Protein AF-E8KIL4-F1 (afdb_monomer_lite)

Foldseek 3Di:
DFPWDWFAAPFWIWTWGQFQFIATLDIGGDDPDDDSVCSCVSDDDDDPPADPDDDDCGQQQFVLVVNPDDGLWAWAQVPHLGGFRWGWDDWDDDRQKIKTWTARVRSQKIKIKIWGQYRHVRDIDIAMDMDRRDPDDIGTPHRHGDDDDDPPQFKDWDWDADVVGGGDIDIDTDDPDDDDD

Structure (mmCIF, N/CA/C/O backbone):
data_AF-E8KIL4-F1
#
_entry.id   AF-E8KIL4-F1
#
loop_
_atom_site.group_PDB
_atom_site.id
_atom_site.type_symbol
_atom_site.label_atom_id
_atom_site.label_alt_id
_atom_site.label_comp_id
_atom_site.label_asym_id
_atom_site.label_entity_id
_atom_site.label_seq_id
_atom_site.pdbx_PDB_ins_code
_atom_site.Cartn_x
_atom_site.Cartn_y
_atom_site.Cartn_z
_atom_site.occupancy
_atom_site.B_iso_or_equiv
_atom_site.auth_seq_id
_atom_site.auth_comp_id
_atom_site.auth_asym_id
_atom_site.auth_atom_id
_atom_site.pdbx_PDB_model_num
ATOM 1 N N . MET A 1 1 ? 17.136 9.499 8.186 1.00 47.09 1 MET A N 1
ATOM 2 C CA . MET A 1 1 ? 16.203 10.307 9.003 1.00 47.09 1 MET A CA 1
ATOM 3 C C . MET A 1 1 ? 14.825 9.715 8.786 1.00 47.09 1 MET A C 1
ATOM 5 O O . MET A 1 1 ? 14.430 9.612 7.633 1.00 47.09 1 MET A O 1
ATOM 9 N N . ASN A 1 2 ? 14.149 9.231 9.830 1.00 67.00 2 ASN A N 1
ATOM 10 C CA . ASN A 1 2 ? 12.830 8.615 9.660 1.00 67.00 2 ASN A CA 1
ATOM 11 C C . ASN A 1 2 ? 11.783 9.719 9.505 1.00 67.00 2 ASN A C 1
ATOM 13 O O . ASN A 1 2 ? 11.547 10.477 10.445 1.00 67.00 2 ASN A O 1
ATOM 17 N N . ASN A 1 3 ? 11.157 9.806 8.334 1.00 91.38 3 ASN A N 1
ATOM 18 C CA . ASN A 1 3 ? 10.024 10.700 8.110 1.00 91.38 3 ASN A CA 1
ATOM 19 C C . ASN A 1 3 ? 8.763 10.031 8.663 1.00 91.38 3 ASN A C 1
ATOM 21 O O . ASN A 1 3 ? 7.967 9.465 7.915 1.00 91.38 3 ASN A O 1
ATOM 25 N N . ILE A 1 4 ? 8.607 10.041 9.985 1.00 95.88 4 ILE A N 1
ATOM 26 C CA . ILE A 1 4 ? 7.395 9.529 10.624 1.00 95.88 4 ILE A CA 1
ATOM 27 C C . ILE A 1 4 ? 6.316 10.606 10.547 1.00 95.88 4 ILE A C 1
ATOM 29 O O . ILE A 1 4 ? 6.467 11.692 11.105 1.00 95.88 4 ILE A O 1
ATOM 33 N N . ILE A 1 5 ? 5.224 10.295 9.857 1.00 96.19 5 ILE A N 1
ATOM 34 C CA . ILE A 1 5 ? 4.118 11.214 9.601 1.00 96.19 5 ILE A CA 1
ATOM 35 C C . ILE A 1 5 ? 2.874 10.701 10.310 1.00 96.19 5 ILE A C 1
ATOM 37 O O . ILE A 1 5 ? 2.533 9.526 10.195 1.00 96.19 5 ILE A O 1
ATOM 41 N N . ARG A 1 6 ? 2.175 11.600 11.007 1.00 96.12 6 ARG A N 1
ATOM 42 C CA . ARG A 1 6 ? 0.880 11.334 11.640 1.00 96.12 6 ARG A CA 1
ATOM 43 C C . ARG A 1 6 ? -0.216 12.145 10.952 1.00 96.12 6 ARG A C 1
ATOM 45 O O . ARG A 1 6 ? -0.121 13.370 10.882 1.00 96.12 6 ARG A O 1
ATOM 52 N N . LEU A 1 7 ? -1.275 11.469 10.513 1.00 97.56 7 LEU A N 1
ATOM 53 C CA . LEU A 1 7 ? -2.587 12.076 10.285 1.00 97.56 7 LEU A CA 1
ATOM 54 C C . LEU A 1 7 ? -3.478 11.744 11.483 1.00 97.56 7 LEU A C 1
ATOM 56 O O . LEU A 1 7 ? -3.467 10.612 11.960 1.00 97.56 7 LEU A O 1
ATOM 60 N N . SER A 1 8 ? -4.241 12.721 11.974 1.00 97.25 8 SER A N 1
ATOM 61 C CA . SER A 1 8 ? -5.082 12.553 13.165 1.00 97.25 8 SER A CA 1
ATOM 62 C C . SER A 1 8 ? -6.491 13.087 12.932 1.00 97.25 8 SER A C 1
ATOM 64 O O . SER A 1 8 ? -6.672 14.200 12.437 1.00 97.25 8 SER A O 1
ATOM 66 N N . SER A 1 9 ? -7.483 12.305 13.345 1.00 97.44 9 SER A N 1
ATOM 67 C CA . SER A 1 9 ? -8.901 12.678 13.393 1.00 97.44 9 SER A CA 1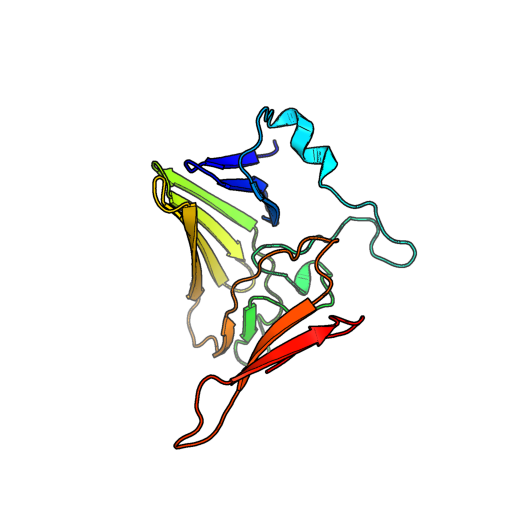
ATOM 68 C C . SER A 1 9 ? -9.382 12.786 14.840 1.00 97.44 9 SER A C 1
ATOM 70 O O . SER A 1 9 ? -8.579 12.757 15.776 1.00 97.44 9 SER A O 1
ATOM 72 N N . ASN A 1 10 ? -10.687 12.940 15.054 1.00 96.56 10 ASN A N 1
ATOM 73 C CA . ASN A 1 10 ? -11.266 12.939 16.393 1.00 96.56 10 ASN A CA 1
ATOM 74 C C . ASN A 1 10 ? -11.132 11.580 17.097 1.00 96.56 10 ASN A C 1
ATOM 76 O O . ASN A 1 10 ? -10.946 11.578 18.311 1.00 96.56 10 ASN A O 1
ATOM 80 N N . GLN A 1 11 ? -11.199 10.459 16.366 1.00 97.50 11 GLN A N 1
ATOM 81 C CA . GLN A 1 11 ? -11.200 9.114 16.965 1.00 97.50 11 GLN A CA 1
ATOM 82 C C . GLN A 1 11 ? -10.047 8.219 16.521 1.00 97.50 11 GLN A C 1
ATOM 84 O O . GLN A 1 11 ? -9.742 7.281 17.243 1.00 97.50 11 GLN A O 1
ATOM 89 N N . ASN A 1 12 ? -9.397 8.511 15.391 1.00 97.06 12 ASN A N 1
ATOM 90 C CA . ASN A 1 12 ? -8.357 7.657 14.819 1.00 97.06 12 ASN A CA 1
ATOM 91 C C . ASN A 1 12 ? -7.054 8.405 14.525 1.00 97.06 12 ASN A C 1
ATOM 93 O O . ASN A 1 12 ? -7.074 9.593 14.177 1.00 97.06 12 ASN A O 1
ATOM 97 N N . ASP A 1 13 ? -5.946 7.671 14.554 1.00 97.00 13 ASP A N 1
ATOM 98 C CA . ASP A 1 13 ? -4.655 8.076 14.009 1.00 97.00 13 ASP A CA 1
ATOM 99 C C . ASP A 1 13 ? -4.201 7.138 12.888 1.00 97.00 13 ASP A C 1
ATOM 101 O O . ASP A 1 13 ? -4.465 5.936 12.901 1.00 97.00 13 ASP A O 1
ATOM 105 N N . LEU A 1 14 ? -3.469 7.706 11.931 1.00 97.12 14 LEU A N 1
ATOM 106 C CA . LEU A 1 14 ? -2.694 6.983 10.930 1.00 97.12 14 LEU A CA 1
ATOM 107 C C . LEU A 1 14 ? -1.237 7.428 11.043 1.00 97.12 14 LEU A C 1
ATOM 109 O O . LEU A 1 14 ? -0.947 8.619 10.906 1.00 97.12 14 LEU A O 1
ATOM 113 N N . ILE A 1 15 ? -0.331 6.482 11.275 1.00 96.56 15 ILE A N 1
ATOM 114 C CA . ILE A 1 15 ? 1.109 6.725 11.378 1.00 96.56 15 ILE A CA 1
ATOM 115 C C . ILE A 1 15 ? 1.806 5.986 10.245 1.00 96.56 15 ILE A C 1
ATOM 117 O O . ILE A 1 15 ? 1.666 4.771 10.102 1.00 96.56 15 ILE A O 1
ATOM 121 N N . ILE A 1 16 ? 2.579 6.722 9.453 1.00 96.81 16 ILE A N 1
ATOM 122 C CA . ILE A 1 16 ? 3.314 6.202 8.301 1.00 96.81 16 ILE A CA 1
ATOM 123 C C . ILE A 1 16 ? 4.796 6.527 8.464 1.00 96.81 16 ILE A C 1
ATOM 125 O O . ILE A 1 16 ? 5.157 7.665 8.763 1.00 96.81 16 ILE A O 1
ATOM 129 N N . ASN A 1 17 ? 5.660 5.543 8.222 1.00 95.75 17 ASN A N 1
ATOM 130 C CA . ASN A 1 17 ? 7.073 5.795 7.964 1.00 95.75 17 ASN A CA 1
ATOM 131 C C . ASN A 1 17 ? 7.245 6.089 6.472 1.00 95.75 17 ASN A C 1
ATOM 133 O O . ASN A 1 17 ? 7.176 5.172 5.661 1.00 95.75 17 ASN A O 1
ATOM 137 N N . ALA A 1 18 ? 7.459 7.348 6.098 1.00 95.31 18 ALA A N 1
ATOM 138 C CA . ALA A 1 18 ? 7.660 7.775 4.715 1.00 95.31 18 ALA A CA 1
ATOM 139 C C . ALA A 1 18 ? 9.153 7.737 4.333 1.00 95.31 18 ALA A C 1
ATOM 141 O O . ALA A 1 18 ? 9.793 8.770 4.122 1.00 95.31 18 ALA A O 1
ATOM 142 N N . SER A 1 19 ? 9.719 6.531 4.305 1.00 92.75 19 SER A N 1
ATOM 143 C CA . SER A 1 19 ? 11.102 6.261 3.881 1.00 92.75 19 SER A CA 1
ATOM 144 C C . SER A 1 19 ? 11.169 5.844 2.402 1.00 92.75 19 SER A C 1
ATOM 146 O O . SER A 1 19 ? 10.193 6.007 1.677 1.00 92.75 19 SER A O 1
ATOM 148 N N . ASP A 1 20 ? 12.295 5.293 1.937 1.00 92.69 20 ASP A N 1
ATOM 149 C CA . ASP A 1 20 ? 12.386 4.714 0.585 1.00 92.69 20 ASP A CA 1
ATOM 150 C C . ASP A 1 20 ? 11.451 3.519 0.371 1.00 92.69 20 ASP A C 1
ATOM 152 O O . ASP A 1 20 ? 11.049 3.271 -0.762 1.00 92.69 20 ASP A O 1
ATOM 156 N N . ASN A 1 21 ? 11.084 2.815 1.446 1.00 93.81 21 ASN A N 1
ATOM 157 C CA . ASN A 1 21 ? 10.082 1.752 1.441 1.00 93.81 21 ASN A CA 1
ATOM 158 C C . ASN A 1 21 ? 8.954 2.127 2.424 1.00 93.81 21 ASN A C 1
ATOM 160 O O . ASN A 1 21 ? 8.976 1.687 3.576 1.00 93.81 21 ASN A O 1
ATOM 164 N N . PRO A 1 22 ? 8.024 3.028 2.047 1.00 95.62 22 PRO A N 1
ATOM 165 C CA . PRO A 1 22 ? 7.023 3.545 2.963 1.00 95.62 22 PRO A CA 1
ATOM 166 C C . PRO A 1 22 ? 6.095 2.459 3.492 1.00 95.62 22 PRO A C 1
ATOM 168 O O . PRO A 1 22 ? 5.622 1.628 2.723 1.00 95.62 22 PRO A O 1
ATOM 171 N N . GLN A 1 23 ? 5.755 2.513 4.777 1.00 95.19 23 GLN A N 1
ATOM 172 C CA . GLN A 1 23 ? 4.824 1.560 5.388 1.00 95.19 23 GLN A CA 1
ATOM 173 C C . GLN A 1 23 ? 3.911 2.245 6.404 1.00 95.19 23 GLN A C 1
ATOM 175 O O . GLN A 1 23 ? 4.302 3.216 7.062 1.00 95.19 23 GLN A O 1
ATOM 180 N N . ILE A 1 24 ? 2.706 1.706 6.564 1.00 96.12 24 ILE A N 1
ATOM 181 C CA . ILE A 1 24 ? 1.810 2.086 7.656 1.00 96.12 24 ILE A CA 1
ATOM 182 C C . ILE A 1 24 ? 2.291 1.361 8.914 1.00 96.12 24 ILE A C 1
ATOM 184 O O . ILE A 1 24 ? 2.340 0.137 8.943 1.00 96.12 24 ILE A O 1
ATOM 188 N N . LEU A 1 25 ? 2.653 2.123 9.944 1.00 94.75 25 LEU A N 1
ATOM 189 C CA . LEU A 1 25 ? 3.067 1.585 11.244 1.00 94.75 25 LEU A CA 1
ATOM 190 C C . LEU A 1 25 ? 1.880 1.351 12.172 1.00 94.75 25 LEU A C 1
ATOM 192 O O . LEU A 1 25 ? 1.911 0.464 13.017 1.00 94.75 25 LEU A O 1
ATOM 196 N N . TYR A 1 26 ? 0.855 2.190 12.039 1.00 94.19 26 TYR A N 1
ATOM 197 C CA . TYR A 1 26 ? -0.324 2.149 12.884 1.00 94.19 26 TYR A CA 1
ATOM 198 C C . TYR A 1 26 ? -1.510 2.781 12.168 1.00 94.19 26 TYR A C 1
ATOM 200 O O . TYR A 1 26 ? -1.387 3.863 11.589 1.00 94.19 26 TYR A O 1
ATOM 208 N N . TRP A 1 27 ? -2.663 2.132 12.261 1.00 94.75 27 TRP A N 1
ATOM 209 C CA . TRP A 1 27 ? -3.948 2.713 11.910 1.00 94.75 27 TRP A CA 1
ATOM 210 C C . TRP A 1 27 ? -5.004 2.187 12.875 1.00 94.75 27 TRP A C 1
ATOM 212 O O . TRP A 1 27 ? -5.222 0.981 12.966 1.00 94.75 27 TRP A O 1
ATOM 222 N N . GLY A 1 28 ? -5.636 3.087 13.618 1.00 94.62 28 GLY A N 1
ATOM 223 C CA . GLY A 1 28 ? -6.589 2.698 14.647 1.00 94.62 28 GLY A CA 1
ATOM 224 C C . GLY A 1 28 ? -6.968 3.864 15.539 1.00 94.62 28 GLY A C 1
ATOM 225 O O . GLY A 1 28 ? -6.868 5.016 15.119 1.00 94.62 28 GLY A O 1
ATOM 226 N N . GLU A 1 29 ? -7.396 3.538 16.756 1.00 95.62 29 GLU A N 1
ATOM 227 C CA . GLU A 1 29 ? -7.822 4.494 17.776 1.00 95.62 29 GLU A CA 1
ATOM 228 C C . GLU A 1 29 ? -6.790 5.609 18.011 1.00 95.62 29 GLU A C 1
ATOM 230 O O . GLU A 1 29 ? -5.577 5.443 17.892 1.00 95.62 29 GLU A O 1
ATOM 235 N N . LYS A 1 30 ? -7.278 6.800 18.345 1.00 96.62 30 LYS A N 1
ATOM 236 C CA . LYS A 1 30 ? -6.431 7.953 18.607 1.00 96.62 30 LYS A CA 1
ATOM 237 C C . LYS A 1 30 ? -5.510 7.674 19.793 1.00 96.62 30 LYS A C 1
ATOM 239 O O . LYS A 1 30 ? -5.957 7.476 20.920 1.00 96.62 30 LYS A O 1
ATOM 244 N N . LEU A 1 31 ? -4.208 7.758 19.552 1.00 95.06 31 LEU A N 1
ATOM 245 C CA . LEU A 1 31 ? -3.197 7.594 20.580 1.00 95.06 31 LEU A CA 1
ATOM 246 C C . LEU A 1 31 ? -3.228 8.791 21.531 1.00 95.06 31 LEU A C 1
ATOM 248 O O . LEU A 1 31 ? -3.073 9.946 21.110 1.00 95.06 31 LEU A O 1
ATOM 252 N N . ALA A 1 32 ? -3.367 8.501 22.826 1.00 95.00 32 ALA A N 1
ATOM 253 C CA . ALA A 1 32 ? -3.318 9.505 23.888 1.00 95.00 32 ALA A CA 1
ATOM 254 C C . ALA A 1 32 ? -1.972 10.249 23.913 1.00 95.00 32 ALA A C 1
ATOM 256 O O . ALA A 1 32 ? -1.922 11.449 24.178 1.00 95.00 32 ALA A O 1
ATOM 257 N N . GLN A 1 33 ? -0.885 9.537 23.610 1.00 92.44 33 GLN A N 1
ATOM 258 C CA . GLN A 1 33 ? 0.469 10.068 23.503 1.00 92.44 33 GLN A CA 1
ATOM 259 C C . GLN A 1 33 ? 1.145 9.463 22.275 1.00 92.44 33 GLN A C 1
ATOM 261 O O . GLN A 1 33 ? 1.024 8.268 22.017 1.00 92.44 33 GLN A O 1
ATOM 266 N N . PHE A 1 34 ? 1.852 10.290 21.512 1.00 92.69 34 PHE A N 1
ATOM 267 C CA . PHE A 1 34 ? 2.598 9.852 20.340 1.00 92.69 34 PHE A CA 1
ATOM 268 C C . PHE A 1 34 ? 3.855 10.695 20.202 1.00 92.69 34 PHE A C 1
ATOM 270 O O . PHE A 1 34 ? 3.767 11.916 20.093 1.00 92.69 34 PHE A O 1
ATOM 277 N N . GLU A 1 35 ? 4.991 10.013 20.133 1.00 92.81 35 GLU A N 1
ATOM 278 C CA . GLU A 1 35 ? 6.285 10.610 19.838 1.00 92.81 35 GLU A CA 1
ATOM 279 C C . GLU A 1 35 ? 6.882 9.904 18.615 1.00 92.81 35 GLU A C 1
ATOM 281 O O . GLU A 1 35 ? 7.017 8.675 18.636 1.00 92.81 35 GLU A O 1
ATOM 286 N N . PRO A 1 36 ? 7.271 10.634 17.552 1.00 91.75 36 PRO A N 1
ATOM 287 C CA . PRO A 1 36 ? 7.891 10.053 16.357 1.00 91.75 36 PRO A CA 1
ATOM 288 C C . PRO A 1 36 ? 9.113 9.173 16.650 1.00 91.75 36 PRO A C 1
ATOM 290 O O . PRO A 1 36 ? 9.393 8.222 15.923 1.00 91.75 36 PRO A O 1
ATOM 293 N N . THR A 1 37 ? 9.835 9.468 17.733 1.00 90.69 37 THR A N 1
ATOM 294 C CA . THR A 1 37 ? 11.004 8.707 18.188 1.00 90.69 37 THR A CA 1
ATOM 295 C C . THR A 1 37 ? 10.666 7.305 18.683 1.00 90.69 37 THR A C 1
ATOM 297 O O . THR A 1 37 ? 11.570 6.484 18.747 1.00 90.69 37 THR A O 1
ATOM 300 N N . ASN A 1 38 ? 9.399 7.000 18.979 1.00 89.38 38 ASN A N 1
ATOM 301 C CA . ASN A 1 38 ? 8.944 5.676 19.418 1.00 89.38 38 ASN A CA 1
ATOM 302 C C . ASN A 1 38 ? 8.467 4.785 18.261 1.00 89.38 38 ASN A C 1
ATOM 304 O O . ASN A 1 38 ? 8.096 3.637 18.486 1.00 89.38 38 ASN A O 1
ATOM 308 N N . ALA A 1 39 ? 8.500 5.277 17.018 1.00 87.31 39 ALA A N 1
ATOM 309 C CA . ALA A 1 39 ? 8.031 4.542 15.841 1.00 87.31 39 ALA A CA 1
ATOM 310 C C . ALA A 1 39 ? 8.751 3.201 15.601 1.00 87.31 39 ALA A C 1
ATOM 312 O O . ALA A 1 39 ? 8.203 2.319 14.947 1.00 87.31 39 ALA A O 1
ATOM 313 N N . TRP A 1 40 ? 9.962 3.031 16.140 1.00 83.38 40 TRP A N 1
ATOM 314 C CA . TRP A 1 40 ? 10.719 1.782 16.028 1.00 83.38 40 TRP A CA 1
ATOM 315 C C . TRP A 1 40 ? 10.061 0.595 16.737 1.00 83.38 40 TRP A C 1
ATOM 317 O O . TRP A 1 40 ? 10.356 -0.542 16.387 1.00 83.38 40 TRP A O 1
ATOM 327 N N . LEU A 1 41 ? 9.151 0.842 17.687 1.00 85.94 41 LEU A N 1
ATOM 328 C CA . LEU A 1 41 ? 8.382 -0.207 18.366 1.00 85.94 41 LEU A CA 1
ATOM 329 C C . LEU A 1 41 ? 7.470 -0.989 17.410 1.00 85.94 41 LEU A C 1
ATOM 331 O O . LEU A 1 41 ? 7.044 -2.089 17.744 1.00 85.94 41 LEU A O 1
ATOM 335 N N . SER A 1 42 ? 7.170 -0.427 16.237 1.00 84.56 42 SER A N 1
ATOM 336 C CA . SER A 1 42 ? 6.352 -1.059 15.199 1.00 84.56 42 SER A CA 1
ATOM 337 C C . SER A 1 42 ? 7.171 -1.849 14.171 1.00 84.56 42 SER A C 1
ATOM 339 O O . SER A 1 42 ? 6.588 -2.389 13.233 1.00 84.56 42 SER A O 1
ATOM 341 N N . TYR A 1 43 ? 8.504 -1.880 14.274 1.00 84.94 43 TYR A N 1
ATOM 342 C CA . TYR A 1 43 ? 9.345 -2.613 13.325 1.00 84.94 43 TYR A CA 1
ATOM 343 C C . TYR A 1 43 ? 9.478 -4.083 13.706 1.00 84.94 43 TYR A C 1
ATOM 345 O O . TYR A 1 43 ? 9.611 -4.429 14.881 1.00 84.94 43 TYR A O 1
ATOM 353 N N . SER A 1 44 ? 9.461 -4.940 12.687 1.00 81.62 44 SER A N 1
ATOM 354 C CA . SER A 1 44 ? 9.655 -6.375 12.859 1.00 81.62 44 SER A CA 1
ATOM 355 C C . SER A 1 44 ? 11.142 -6.712 12.946 1.00 81.62 44 SER A C 1
ATOM 357 O O . SER A 1 44 ? 12.007 -5.978 12.468 1.00 81.62 44 SER A O 1
ATOM 359 N N . GLY A 1 45 ? 11.447 -7.836 13.591 1.00 85.44 45 GLY A N 1
ATOM 360 C CA . GLY A 1 45 ? 12.782 -8.421 13.535 1.00 85.44 45 GLY A CA 1
ATOM 361 C C . GLY A 1 45 ? 13.025 -9.134 12.204 1.00 85.44 45 GLY A C 1
ATOM 362 O O . GLY A 1 45 ? 12.085 -9.538 11.523 1.00 85.44 45 GLY A O 1
ATOM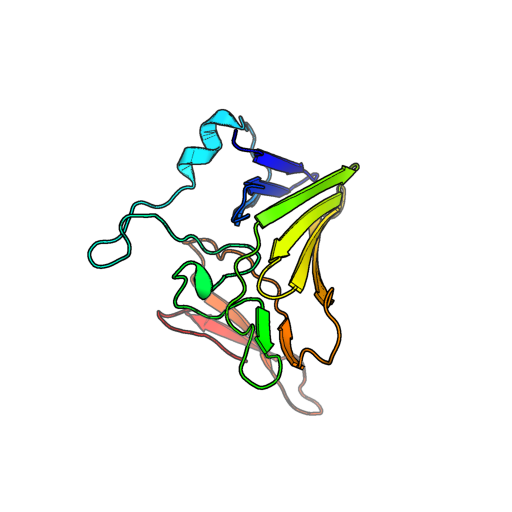 363 N N . VAL A 1 46 ? 14.298 -9.348 11.870 1.00 87.94 46 VAL A N 1
ATOM 364 C CA . VAL A 1 46 ? 14.682 -10.179 10.723 1.00 87.94 46 VAL A CA 1
ATOM 365 C C . VAL A 1 46 ? 14.327 -11.637 11.014 1.00 87.94 46 VAL A C 1
ATOM 367 O O . VAL A 1 46 ? 14.691 -12.183 12.059 1.00 87.94 46 VAL A O 1
ATOM 370 N N . THR A 1 47 ? 13.598 -12.269 10.098 1.00 81.94 47 THR A N 1
ATOM 371 C CA . THR A 1 47 ? 13.179 -13.665 10.230 1.00 81.94 47 THR A CA 1
ATOM 372 C C . THR A 1 47 ? 14.313 -14.621 9.857 1.00 81.94 47 THR A C 1
ATOM 374 O O . THR A 1 47 ? 15.099 -14.376 8.941 1.00 81.94 47 THR A O 1
ATOM 377 N N . ASN A 1 48 ? 14.407 -15.751 10.563 1.00 85.94 48 ASN A N 1
ATOM 378 C CA . ASN A 1 48 ? 15.380 -16.790 10.220 1.00 85.94 48 ASN A CA 1
ATOM 379 C C . ASN A 1 48 ? 15.062 -17.385 8.842 1.00 85.94 48 ASN A C 1
ATOM 381 O O . ASN A 1 48 ? 13.917 -17.741 8.572 1.00 85.94 48 ASN A O 1
ATOM 385 N N . GLY A 1 49 ? 16.085 -17.542 7.999 1.00 85.25 49 GLY A N 1
ATOM 386 C CA . GLY A 1 49 ? 15.920 -18.051 6.634 1.00 85.25 49 GLY A CA 1
ATOM 387 C C . GLY A 1 49 ? 15.372 -17.025 5.634 1.00 85.25 49 GLY A C 1
ATOM 388 O O . GLY A 1 49 ? 15.088 -17.403 4.499 1.00 85.25 49 GLY A O 1
ATOM 389 N N . GLY A 1 50 ? 15.225 -15.759 6.043 1.00 84.44 50 GLY A N 1
ATOM 390 C CA . GLY A 1 50 ? 14.915 -14.626 5.172 1.00 84.44 50 GLY A CA 1
ATOM 391 C C . GLY A 1 50 ? 16.165 -13.907 4.650 1.00 84.44 50 GLY A C 1
ATOM 392 O O . GLY A 1 50 ? 17.276 -14.436 4.690 1.00 84.44 50 GLY A O 1
ATOM 393 N N . LEU A 1 51 ? 15.971 -12.685 4.149 1.00 88.94 51 LEU A N 1
ATOM 394 C CA . LEU A 1 51 ? 17.070 -11.771 3.830 1.00 88.94 51 LEU A CA 1
ATOM 395 C C . LEU A 1 51 ? 17.713 -11.240 5.118 1.00 88.94 51 LEU A C 1
ATOM 397 O O . LEU A 1 51 ? 17.045 -11.139 6.140 1.00 88.94 51 LEU A O 1
ATOM 401 N N . ASP A 1 52 ? 18.969 -10.791 5.051 1.00 91.12 52 ASP A N 1
ATOM 402 C CA . ASP A 1 52 ? 19.679 -10.161 6.184 1.00 91.12 52 ASP A CA 1
ATOM 403 C C . ASP A 1 52 ? 19.138 -8.755 6.553 1.00 91.12 52 ASP A C 1
ATOM 405 O O . ASP A 1 52 ? 19.781 -7.987 7.272 1.00 91.12 52 ASP A O 1
ATOM 409 N N . ILE A 1 53 ? 17.961 -8.390 6.037 1.00 89.81 53 ILE A N 1
ATOM 410 C CA . ILE A 1 53 ? 17.253 -7.131 6.267 1.00 89.81 53 ILE A CA 1
ATOM 411 C C . ILE A 1 53 ? 15.760 -7.407 6.472 1.00 89.81 53 ILE A C 1
ATOM 413 O O . ILE A 1 53 ? 15.225 -8.380 5.942 1.00 89.81 53 ILE A O 1
ATOM 417 N N . ASP A 1 54 ? 15.079 -6.527 7.206 1.00 87.88 54 ASP A N 1
ATOM 418 C CA . ASP A 1 54 ? 13.616 -6.556 7.302 1.00 87.88 54 ASP A CA 1
ATOM 419 C C . ASP A 1 54 ? 12.988 -6.079 5.982 1.00 87.88 54 ASP A C 1
ATOM 421 O O . ASP A 1 54 ? 13.417 -5.073 5.403 1.00 87.88 54 ASP A O 1
ATOM 425 N N . VAL A 1 55 ? 11.965 -6.797 5.517 1.00 89.88 55 VAL A N 1
ATOM 426 C CA . VAL A 1 55 ? 11.176 -6.446 4.328 1.00 89.88 55 VAL A CA 1
ATOM 427 C C . VAL A 1 55 ? 9.706 -6.354 4.736 1.00 89.88 55 VAL A C 1
ATOM 429 O O . VAL A 1 55 ? 8.950 -7.316 4.585 1.00 89.88 55 VAL A O 1
ATOM 432 N N . PRO A 1 56 ? 9.291 -5.203 5.283 1.00 89.94 56 PRO A N 1
ATOM 433 C CA . PRO A 1 56 ? 7.938 -5.017 5.781 1.00 89.94 56 PRO A CA 1
ATOM 434 C C . PRO A 1 56 ? 6.932 -4.911 4.632 1.00 89.94 56 PRO A C 1
ATOM 436 O O . PRO A 1 56 ? 7.281 -4.570 3.497 1.00 89.94 56 PRO A O 1
ATOM 439 N N . VAL A 1 57 ? 5.655 -5.127 4.959 1.00 92.06 57 VAL A N 1
ATOM 440 C CA . VAL A 1 57 ? 4.524 -4.844 4.066 1.00 92.06 57 VAL A CA 1
ATOM 441 C C . VAL A 1 57 ? 4.466 -3.334 3.806 1.00 92.06 57 VAL A C 1
ATOM 443 O O . VAL A 1 57 ? 3.942 -2.558 4.609 1.00 92.06 57 VAL A O 1
ATOM 446 N N . SER A 1 58 ? 5.053 -2.904 2.692 1.00 95.19 58 SER A N 1
ATOM 447 C CA . SER A 1 58 ? 5.095 -1.500 2.288 1.00 95.19 58 SER A CA 1
ATOM 448 C C . SER A 1 58 ? 3.873 -1.099 1.464 1.00 95.19 58 SER A C 1
ATOM 450 O O . SER A 1 58 ? 3.072 -1.936 1.052 1.00 95.19 58 SER A O 1
ATOM 452 N N . LEU A 1 59 ? 3.725 0.198 1.182 1.00 96.81 59 LEU A N 1
ATOM 453 C CA . LEU A 1 59 ? 2.616 0.708 0.367 1.00 96.81 59 LEU A CA 1
ATOM 454 C C . LEU A 1 59 ? 2.606 0.109 -1.050 1.00 96.81 59 LEU A C 1
ATOM 456 O O . LEU A 1 59 ? 1.534 -0.117 -1.618 1.00 96.81 59 LEU A O 1
ATOM 460 N N . ALA A 1 60 ? 3.789 -0.169 -1.603 1.00 96.50 60 ALA A N 1
ATOM 461 C CA . ALA A 1 60 ? 3.964 -0.776 -2.920 1.00 96.50 60 ALA A CA 1
ATOM 462 C C . ALA A 1 60 ? 4.165 -2.306 -2.874 1.00 96.50 60 ALA A C 1
ATOM 464 O O . ALA A 1 60 ? 4.012 -2.950 -3.911 1.00 96.50 60 ALA A O 1
ATOM 465 N N . ALA A 1 61 ? 4.461 -2.888 -1.701 1.00 95.94 61 ALA A N 1
ATOM 466 C CA . ALA A 1 61 ? 4.653 -4.330 -1.507 1.00 95.94 61 ALA A CA 1
ATOM 467 C C . ALA A 1 61 ? 5.572 -4.939 -2.590 1.00 95.94 61 ALA A C 1
ATOM 469 O O . ALA A 1 61 ? 5.186 -5.790 -3.389 1.00 95.94 61 ALA A O 1
ATOM 470 N N . GLU A 1 62 ? 6.784 -4.398 -2.696 1.00 95.75 62 GLU A N 1
ATOM 471 C CA . GLU A 1 62 ? 7.643 -4.556 -3.872 1.00 95.75 62 GLU A CA 1
ATOM 472 C C . GLU A 1 62 ? 8.359 -5.910 -3.889 1.00 95.75 62 GLU A C 1
ATOM 474 O O . GLU A 1 62 ? 9.261 -6.155 -3.081 1.00 95.75 62 GLU A O 1
ATOM 479 N N . ASN A 1 63 ? 8.051 -6.768 -4.869 1.00 94.94 63 ASN A N 1
ATOM 480 C CA . ASN A 1 63 ? 8.766 -8.042 -5.008 1.00 94.94 63 ASN A CA 1
ATOM 481 C C . ASN A 1 63 ? 10.268 -7.840 -5.276 1.00 94.94 63 ASN A C 1
ATOM 483 O O . ASN A 1 63 ? 11.088 -8.621 -4.798 1.00 94.94 63 ASN A O 1
ATOM 487 N N . GLY A 1 64 ? 10.651 -6.750 -5.955 1.00 95.00 64 GLY A N 1
ATOM 488 C CA . GLY A 1 64 ? 12.055 -6.397 -6.204 1.00 95.00 64 GLY A CA 1
ATOM 489 C C . GLY A 1 64 ? 12.874 -6.107 -4.936 1.00 95.00 64 GLY A C 1
ATOM 490 O O . GLY A 1 64 ? 14.102 -6.153 -4.979 1.00 95.00 64 GLY A O 1
ATOM 491 N N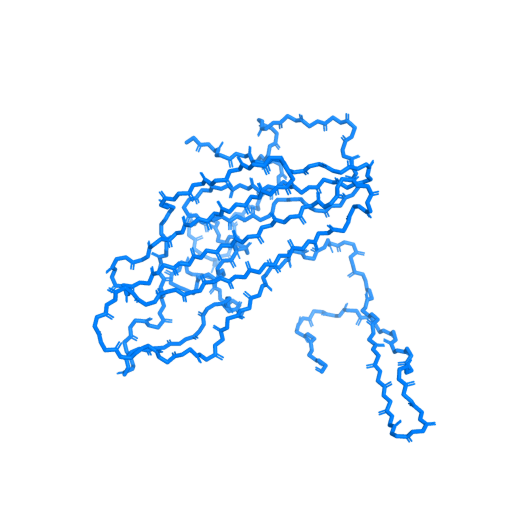 . ARG A 1 65 ? 12.216 -5.857 -3.792 1.00 94.31 65 ARG A N 1
ATOM 492 C CA . ARG A 1 65 ? 12.857 -5.725 -2.470 1.00 94.31 65 ARG A CA 1
ATOM 493 C C . ARG A 1 65 ? 12.903 -7.034 -1.676 1.00 94.31 65 ARG A C 1
ATOM 495 O O . ARG A 1 65 ? 13.377 -7.028 -0.546 1.00 94.31 65 ARG A O 1
ATOM 502 N N . GLY A 1 66 ? 12.421 -8.139 -2.246 1.00 93.38 66 GLY A N 1
ATOM 503 C CA . GLY A 1 66 ? 12.320 -9.429 -1.564 1.00 93.38 66 GLY A CA 1
ATOM 504 C C . GLY A 1 66 ? 11.030 -9.618 -0.768 1.00 93.38 66 GLY A C 1
ATOM 505 O O . GLY A 1 66 ? 10.977 -10.494 0.090 1.00 93.38 66 GLY A O 1
ATOM 506 N N . TYR A 1 67 ? 9.991 -8.816 -1.020 1.00 93.12 67 TYR A N 1
ATOM 507 C CA . TYR A 1 67 ? 8.664 -9.090 -0.475 1.00 93.12 67 TYR A CA 1
ATOM 508 C C . TYR A 1 67 ? 8.032 -10.230 -1.281 1.00 93.12 67 TYR A C 1
ATOM 510 O O . TYR A 1 67 ? 7.875 -10.107 -2.493 1.00 93.12 67 TYR A O 1
ATOM 518 N N . PHE A 1 68 ? 7.708 -11.354 -0.643 1.00 89.56 68 PHE A N 1
ATOM 519 C CA . PHE A 1 68 ? 7.304 -12.582 -1.349 1.00 89.56 68 PHE A CA 1
ATOM 520 C C . PHE A 1 68 ? 5.790 -12.807 -1.430 1.00 89.56 68 PHE A C 1
ATOM 522 O O . PHE A 1 68 ? 5.354 -13.802 -2.007 1.00 89.56 68 PHE A O 1
ATOM 529 N N . GLU A 1 69 ? 4.986 -11.912 -0.856 1.00 90.12 69 GLU A N 1
ATOM 530 C CA . GLU A 1 69 ? 3.527 -11.997 -0.941 1.00 90.12 69 GLU A CA 1
ATOM 531 C C . GLU A 1 69 ? 2.991 -11.184 -2.138 1.00 90.12 69 GLU A C 1
ATOM 533 O O . GLU A 1 69 ? 3.729 -10.832 -3.062 1.00 90.12 69 GLU A O 1
ATOM 538 N N . LEU A 1 70 ? 1.682 -10.909 -2.149 1.00 90.94 70 LEU A N 1
ATOM 539 C CA . LEU A 1 70 ? 1.009 -10.204 -3.242 1.00 90.94 70 LEU A CA 1
ATOM 540 C C . LEU A 1 70 ? 1.483 -8.752 -3.343 1.00 90.94 70 LEU A C 1
ATOM 542 O O . LEU A 1 70 ? 1.340 -7.983 -2.391 1.00 90.94 70 LEU A O 1
ATOM 546 N N . SER A 1 71 ? 1.981 -8.360 -4.516 1.00 94.44 71 SER A N 1
ATOM 547 C CA . SER A 1 71 ? 2.457 -6.995 -4.725 1.00 94.44 71 SER A CA 1
ATOM 548 C C . SER A 1 71 ? 1.305 -6.002 -4.872 1.00 94.44 71 SER A C 1
ATOM 550 O O . SER A 1 71 ? 0.196 -6.355 -5.282 1.00 94.44 71 SER A O 1
ATOM 552 N N . SER A 1 72 ? 1.541 -4.726 -4.561 1.00 95.44 72 SER A N 1
ATOM 553 C CA . SER A 1 72 ? 0.575 -3.670 -4.874 1.00 95.44 72 SER A CA 1
ATOM 554 C C . SER A 1 72 ? 0.599 -3.319 -6.361 1.00 95.44 72 SER A C 1
ATOM 556 O O . SER A 1 72 ? -0.405 -2.823 -6.871 1.00 95.44 72 SER A O 1
ATOM 558 N N . VAL A 1 73 ? 1.725 -3.543 -7.046 1.00 96.88 73 VAL A N 1
ATOM 559 C CA . VAL A 1 73 ? 1.928 -3.199 -8.457 1.00 96.88 73 VAL A CA 1
ATOM 560 C C . VAL A 1 73 ? 2.431 -4.429 -9.200 1.00 96.88 73 VAL A C 1
ATOM 562 O O . VAL A 1 73 ? 3.558 -4.861 -8.991 1.00 96.88 73 VAL A O 1
ATOM 565 N N . GLU A 1 74 ? 1.608 -4.956 -10.101 1.00 97.06 74 GLU A N 1
ATOM 566 C CA . GLU A 1 74 ? 1.995 -6.037 -11.012 1.00 97.06 74 GLU A CA 1
ATOM 567 C C . GLU A 1 74 ? 1.769 -5.562 -12.443 1.00 97.06 74 GLU A C 1
ATOM 569 O O . GLU A 1 74 ? 0.778 -4.888 -12.754 1.00 97.06 74 GLU A O 1
ATOM 574 N N . GLY A 1 75 ? 2.710 -5.878 -13.318 1.00 97.00 75 GLY A N 1
ATOM 575 C CA . GLY A 1 75 ? 2.684 -5.428 -14.694 1.00 97.00 75 GLY A CA 1
ATOM 576 C C . GLY A 1 75 ? 4.021 -5.627 -15.377 1.00 97.00 75 GLY A C 1
ATOM 577 O O . GLY A 1 75 ? 4.965 -6.164 -14.800 1.00 97.00 75 GLY A O 1
ATOM 578 N N . HIS A 1 76 ? 4.104 -5.206 -16.634 1.00 97.50 76 HIS A N 1
ATOM 579 C CA . HIS A 1 76 ? 5.328 -5.341 -17.408 1.00 97.50 76 HIS A CA 1
ATOM 580 C C . HIS A 1 76 ? 5.348 -4.457 -18.657 1.00 97.50 76 HIS A C 1
ATOM 582 O O . HIS A 1 76 ? 4.323 -4.058 -19.2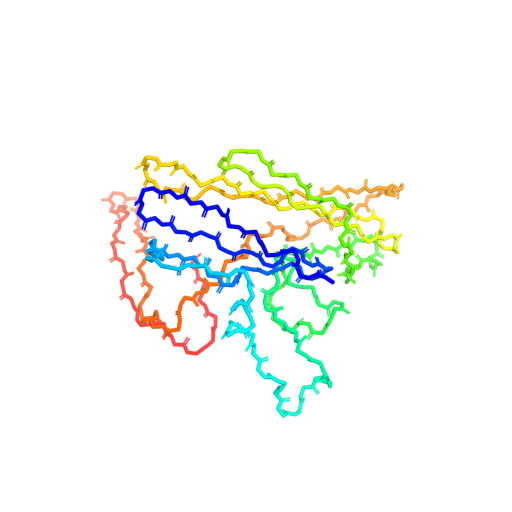19 1.00 97.50 76 HIS A O 1
ATOM 588 N N . ARG A 1 77 ? 6.550 -4.275 -19.198 1.00 96.44 77 ARG A N 1
ATOM 589 C CA . ARG A 1 77 ? 6.808 -3.740 -20.534 1.00 96.44 77 ARG A CA 1
ATOM 590 C C . ARG A 1 77 ? 7.379 -4.841 -21.412 1.00 96.44 77 ARG A C 1
ATOM 592 O O . ARG A 1 77 ? 8.581 -5.069 -21.430 1.00 96.44 77 ARG A O 1
ATOM 599 N N . ASN A 1 78 ? 6.504 -5.562 -22.115 1.00 94.69 78 ASN A N 1
ATOM 600 C CA . ASN A 1 78 ? 6.892 -6.710 -22.951 1.00 94.69 78 ASN A CA 1
ATOM 601 C C . ASN A 1 78 ? 7.802 -7.729 -22.220 1.00 94.69 78 ASN A C 1
ATOM 603 O O . ASN A 1 78 ? 8.827 -8.136 -22.758 1.00 94.69 78 ASN A O 1
ATOM 607 N N . GLY A 1 79 ? 7.460 -8.104 -20.981 1.00 95.12 79 GLY A N 1
ATOM 608 C CA . GLY A 1 79 ? 8.259 -9.010 -20.145 1.00 95.12 79 GLY A CA 1
ATOM 609 C C . GLY A 1 79 ? 9.412 -8.361 -19.365 1.00 95.12 79 GLY A C 1
ATOM 610 O O . GLY A 1 79 ? 10.086 -9.061 -18.618 1.00 95.12 79 GLY A O 1
ATOM 611 N N . LEU A 1 80 ? 9.642 -7.052 -19.509 1.00 95.56 80 LEU A N 1
ATOM 612 C CA . LEU A 1 80 ? 10.617 -6.274 -18.730 1.00 95.56 80 LEU A CA 1
ATOM 613 C C . LEU A 1 80 ? 9.918 -5.408 -17.668 1.00 95.56 80 LEU A C 1
ATOM 615 O O . LEU A 1 80 ? 8.692 -5.287 -17.674 1.00 95.56 80 LEU A O 1
ATOM 619 N N . ASP A 1 81 ? 10.698 -4.768 -16.791 1.00 96.12 81 ASP A N 1
ATOM 620 C CA . ASP A 1 81 ? 10.225 -3.784 -15.800 1.00 96.12 81 ASP A CA 1
ATOM 621 C C . ASP A 1 81 ? 9.144 -4.322 -14.826 1.00 96.12 81 ASP A C 1
ATOM 623 O O . ASP A 1 81 ? 8.309 -3.564 -14.330 1.00 96.12 81 ASP A O 1
ATOM 627 N N . SER A 1 82 ? 9.121 -5.636 -14.568 1.00 94.94 82 SER A N 1
ATOM 628 C CA . SER A 1 82 ? 8.044 -6.306 -13.814 1.00 94.94 82 SER A CA 1
ATOM 629 C C . SER A 1 82 ? 8.209 -6.312 -12.295 1.00 94.94 82 SER A C 1
ATOM 631 O O . SER A 1 82 ? 7.280 -6.663 -11.577 1.00 94.94 82 SER A O 1
ATOM 633 N N . MET A 1 83 ? 9.382 -5.926 -11.794 1.00 96.19 83 MET A N 1
ATOM 634 C CA . MET A 1 83 ? 9.699 -5.905 -10.364 1.00 96.19 83 MET A CA 1
ATOM 635 C C . MET A 1 83 ? 10.274 -4.539 -9.983 1.00 96.19 83 MET A C 1
ATOM 637 O O . MET A 1 83 ? 11.475 -4.441 -9.718 1.00 96.19 83 MET A O 1
ATOM 641 N N . PRO A 1 84 ? 9.460 -3.469 -10.025 1.00 96.94 84 PRO A N 1
ATOM 642 C CA . PRO A 1 84 ? 9.958 -2.139 -9.732 1.00 96.94 84 PRO A CA 1
ATOM 643 C C . PRO A 1 84 ? 10.453 -2.025 -8.283 1.00 96.94 84 PRO A C 1
ATOM 645 O O . PRO A 1 84 ? 9.910 -2.654 -7.372 1.00 96.94 84 PRO A O 1
ATOM 648 N N . VAL A 1 85 ? 11.490 -1.209 -8.095 1.00 97.44 85 VAL A N 1
ATOM 649 C CA . VAL A 1 85 ? 12.040 -0.799 -6.799 1.00 97.44 85 VAL A CA 1
ATOM 650 C C . VAL A 1 85 ? 12.041 0.727 -6.733 1.00 97.44 85 VAL A C 1
ATOM 652 O O . VAL A 1 85 ? 12.981 1.410 -7.146 1.00 97.44 85 VAL A O 1
ATOM 655 N N . PHE A 1 86 ? 10.955 1.271 -6.210 1.00 97.75 86 PHE A N 1
ATOM 656 C CA . PHE A 1 86 ? 10.704 2.685 -6.053 1.00 97.75 86 PHE A CA 1
ATOM 657 C C . PHE A 1 86 ? 11.515 3.278 -4.895 1.00 97.75 86 PHE A C 1
ATOM 659 O O . PHE A 1 86 ? 11.608 2.715 -3.803 1.00 97.75 86 PHE A O 1
ATOM 666 N N . LYS A 1 87 ? 12.072 4.468 -5.11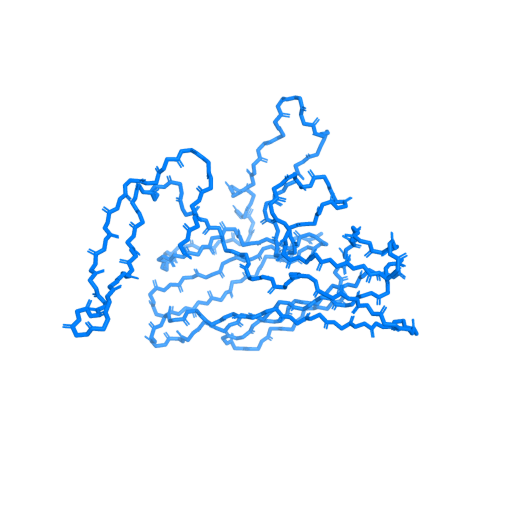1 1.00 97.62 87 LYS A N 1
ATOM 667 C CA . LYS A 1 87 ? 12.742 5.287 -4.091 1.00 97.62 87 LYS A CA 1
ATOM 668 C C . LYS A 1 87 ? 11.931 6.532 -3.797 1.00 97.62 87 LYS A C 1
ATOM 670 O O . LYS A 1 87 ? 11.270 7.052 -4.695 1.00 97.62 87 LYS A O 1
ATOM 675 N N . LEU A 1 88 ? 11.985 7.025 -2.563 1.00 97.75 88 LEU A N 1
ATOM 676 C CA . LEU A 1 88 ? 11.218 8.200 -2.165 1.00 97.75 88 LEU A CA 1
ATOM 677 C C . LEU A 1 88 ? 11.625 9.413 -3.009 1.00 97.75 88 LEU A C 1
ATOM 679 O O . LEU A 1 88 ? 12.793 9.790 -3.042 1.00 97.75 88 LEU A O 1
ATOM 683 N N . SER A 1 89 ? 10.652 10.050 -3.659 1.00 97.75 89 SER A N 1
ATOM 684 C CA . SER A 1 89 ? 10.884 11.250 -4.468 1.00 97.75 89 SER A CA 1
ATOM 685 C C . SER A 1 89 ? 10.281 12.499 -3.834 1.00 97.75 89 SER A C 1
ATOM 687 O O . SER A 1 89 ? 10.899 13.564 -3.853 1.00 97.75 89 SER A O 1
ATOM 689 N N . LYS A 1 90 ? 9.077 12.396 -3.256 1.00 97.62 90 LYS A N 1
ATOM 690 C CA . LYS A 1 90 ? 8.379 13.552 -2.683 1.00 97.62 90 LYS A CA 1
ATOM 691 C C . LYS A 1 90 ? 7.388 13.151 -1.599 1.00 97.62 90 LYS A C 1
ATOM 693 O O . LYS A 1 90 ? 6.656 12.177 -1.743 1.00 97.62 90 LYS A O 1
ATOM 698 N N . ILE A 1 91 ? 7.296 13.980 -0.565 1.00 98.06 91 ILE A N 1
ATOM 699 C CA . ILE A 1 91 ? 6.245 13.924 0.452 1.00 98.06 91 ILE A CA 1
ATOM 700 C C . ILE A 1 91 ? 5.494 15.253 0.414 1.00 98.06 91 ILE A C 1
ATOM 702 O O . ILE A 1 91 ? 6.107 16.316 0.488 1.00 98.06 91 ILE A O 1
ATOM 706 N N . GLU A 1 92 ? 4.170 15.199 0.303 1.00 97.62 92 GLU A N 1
ATOM 707 C CA . GLU A 1 92 ? 3.299 16.369 0.404 1.00 97.62 92 GLU A CA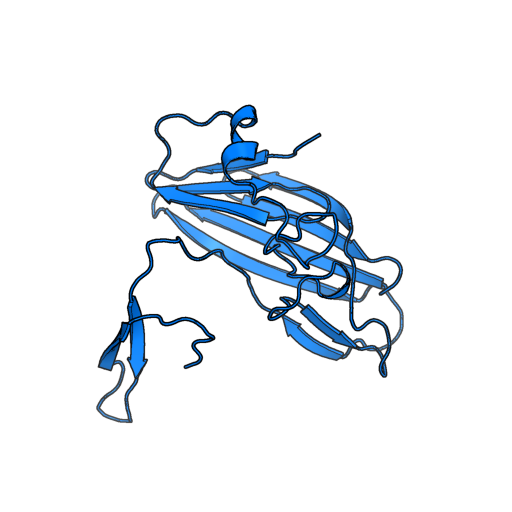 1
ATOM 708 C C . GLU A 1 92 ? 2.237 16.125 1.467 1.00 97.62 92 GLU A C 1
ATOM 710 O O . GLU A 1 92 ? 1.333 15.315 1.274 1.00 97.62 92 GLU A O 1
ATOM 715 N N . GLN A 1 93 ? 2.335 16.844 2.582 1.00 95.94 93 GLN A N 1
ATOM 716 C CA . GLN A 1 93 ? 1.337 16.817 3.644 1.00 95.94 93 GLN A CA 1
ATOM 717 C C . GLN A 1 93 ? 0.631 18.171 3.720 1.00 95.94 93 GLN A C 1
ATOM 719 O O . GLN A 1 93 ? 1.280 19.210 3.825 1.00 95.94 93 GLN A O 1
ATOM 724 N N . GLN A 1 94 ? -0.699 18.158 3.665 1.00 94.06 94 GLN A N 1
ATOM 725 C CA . GLN A 1 94 ? -1.541 19.345 3.805 1.00 94.06 94 GLN A CA 1
ATOM 726 C C . GLN A 1 94 ? -2.774 18.986 4.631 1.00 94.06 94 GLN A C 1
ATOM 728 O O . GLN A 1 94 ? -3.611 18.211 4.180 1.00 94.06 94 GLN A O 1
ATOM 733 N N . ASN A 1 95 ? -2.906 19.574 5.822 1.00 92.62 95 ASN A N 1
ATOM 734 C CA . ASN A 1 95 ? -4.019 19.322 6.742 1.00 92.62 95 ASN A CA 1
ATOM 735 C C . ASN A 1 95 ? -4.208 17.821 7.045 1.00 92.62 95 ASN A C 1
ATOM 737 O O . ASN A 1 95 ? -3.359 17.193 7.673 1.00 92.62 95 ASN A O 1
ATOM 741 N N . ASP A 1 96 ? -5.331 17.264 6.603 1.00 94.88 96 ASP A N 1
ATOM 742 C CA . ASP A 1 96 ? -5.775 15.883 6.748 1.00 94.88 96 ASP A CA 1
ATOM 743 C C . ASP A 1 96 ? -5.321 14.971 5.600 1.00 94.88 96 ASP A C 1
ATOM 745 O O . ASP A 1 96 ? -5.682 13.794 5.574 1.00 94.88 96 ASP A O 1
ATOM 749 N N . ARG A 1 97 ? -4.536 15.498 4.653 1.00 98.00 97 ARG A N 1
ATOM 750 C CA . ARG A 1 97 ? -4.086 14.808 3.444 1.00 98.00 97 ARG A CA 1
ATOM 751 C C . ARG A 1 97 ? -2.577 14.595 3.432 1.00 98.00 97 ARG A C 1
ATOM 753 O O . ARG A 1 97 ? -1.803 15.500 3.740 1.00 98.00 97 ARG A O 1
ATOM 760 N N . LEU A 1 98 ? -2.169 13.413 2.984 1.00 98.50 98 LEU A N 1
ATOM 761 C CA . LEU A 1 98 ? -0.786 13.025 2.737 1.00 98.50 98 LEU A CA 1
ATOM 762 C C . LEU A 1 98 ? -0.668 12.381 1.354 1.00 98.50 98 LEU A C 1
ATOM 764 O O . LEU A 1 98 ? -1.459 11.508 1.007 1.00 98.50 98 LEU A O 1
ATOM 768 N N . ILE A 1 99 ? 0.336 12.786 0.582 1.00 98.44 99 ILE A N 1
ATOM 769 C CA . ILE A 1 99 ? 0.739 12.135 -0.664 1.00 98.44 99 ILE A CA 1
ATOM 770 C C . ILE A 1 99 ? 2.215 11.776 -0.555 1.00 98.44 99 ILE A C 1
ATOM 772 O O . ILE A 1 99 ? 3.054 12.648 -0.321 1.00 98.44 99 ILE A O 1
ATOM 776 N N . ILE A 1 100 ? 2.529 10.503 -0.760 1.00 98.50 100 ILE A N 1
ATOM 777 C CA . ILE A 1 100 ? 3.898 9.997 -0.846 1.00 98.50 100 ILE A CA 1
ATOM 778 C C . ILE A 1 100 ? 4.125 9.571 -2.288 1.00 98.50 100 ILE A C 1
ATOM 780 O O . ILE A 1 100 ? 3.334 8.799 -2.823 1.00 98.50 100 ILE A O 1
ATOM 784 N N . ARG A 1 101 ? 5.179 10.090 -2.916 1.00 98.62 101 ARG A N 1
ATOM 785 C CA . ARG A 1 101 ? 5.600 9.707 -4.264 1.00 98.62 101 ARG A CA 1
ATOM 786 C C . ARG A 1 101 ? 6.939 9.021 -4.215 1.00 98.62 101 ARG A C 1
ATOM 788 O O . ARG A 1 101 ? 7.840 9.447 -3.487 1.00 98.62 101 ARG A O 1
ATOM 795 N N . GLN A 1 102 ? 7.053 7.990 -5.028 1.00 98.44 102 GLN A N 1
ATOM 796 C CA . GLN A 1 102 ? 8.264 7.227 -5.201 1.00 98.44 102 GLN A CA 1
ATOM 797 C C . GLN A 1 102 ? 8.490 6.965 -6.692 1.00 98.44 102 GLN A C 1
ATOM 799 O O . GLN A 1 102 ? 7.537 6.874 -7.466 1.00 98.44 102 GLN A O 1
ATOM 804 N N . ILE A 1 103 ? 9.750 6.869 -7.102 1.00 98.62 103 ILE A N 1
ATOM 805 C CA . ILE A 1 103 ? 10.145 6.672 -8.499 1.00 98.62 103 ILE A CA 1
ATOM 806 C C . ILE A 1 103 ? 11.102 5.490 -8.585 1.00 98.62 103 ILE A C 1
ATOM 808 O O . ILE A 1 103 ? 12.052 5.398 -7.810 1.00 98.62 103 ILE A O 1
ATOM 812 N N . ASP A 1 104 ? 10.864 4.615 -9.554 1.00 98.38 104 ASP A N 1
ATOM 813 C CA . ASP A 1 104 ? 11.858 3.677 -10.054 1.00 98.38 104 ASP A CA 1
ATOM 814 C C . ASP A 1 104 ? 12.351 4.184 -11.415 1.00 98.38 104 ASP A C 1
ATOM 816 O O . ASP A 1 104 ? 11.620 4.182 -12.407 1.00 98.38 104 ASP A O 1
ATOM 820 N N . GLU A 1 105 ? 13.603 4.631 -11.471 1.00 98.06 105 GLU A N 1
ATOM 821 C CA . GLU A 1 105 ? 14.230 5.121 -12.703 1.00 98.06 105 GLU A CA 1
ATOM 822 C C . GLU A 1 105 ? 14.551 3.987 -13.699 1.00 98.06 105 GLU A C 1
ATOM 824 O O . GLU A 1 105 ? 14.538 4.189 -14.922 1.00 98.06 105 GLU A O 1
ATOM 829 N N . VAL A 1 106 ? 14.805 2.773 -13.195 1.00 96.81 106 VAL A N 1
ATOM 830 C CA . VAL A 1 106 ? 15.110 1.582 -13.998 1.00 96.81 106 VAL A CA 1
ATOM 831 C C . VAL A 1 106 ? 13.848 1.085 -14.688 1.00 96.81 106 VAL A C 1
ATOM 833 O O . VAL A 1 106 ? 13.863 0.949 -15.908 1.00 96.81 106 VAL A O 1
ATOM 836 N N . ALA A 1 107 ? 12.736 0.928 -13.972 1.00 97.12 107 ALA A N 1
ATOM 837 C CA . ALA A 1 107 ? 11.445 0.607 -14.590 1.00 97.12 107 ALA A CA 1
ATOM 838 C C . ALA A 1 107 ? 10.824 1.817 -15.321 1.00 97.12 107 ALA A C 1
ATOM 840 O O . ALA A 1 107 ? 10.031 1.673 -16.255 1.00 97.12 107 ALA A O 1
ATOM 841 N N . GLY A 1 108 ? 11.210 3.038 -14.933 1.00 98.00 108 GLY A N 1
ATOM 842 C CA . GLY A 1 108 ? 10.626 4.274 -15.446 1.00 98.00 108 GLY A CA 1
ATOM 843 C C . GLY A 1 108 ? 9.186 4.473 -14.995 1.00 98.00 108 GLY A C 1
ATOM 844 O O . GLY A 1 108 ? 8.336 4.828 -15.812 1.00 98.00 108 GLY A O 1
ATOM 845 N N . LEU A 1 109 ? 8.913 4.210 -13.720 1.00 98.56 109 LEU A N 1
ATOM 846 C CA . LEU A 1 109 ? 7.582 4.281 -13.127 1.00 98.56 109 LEU A CA 1
ATOM 847 C C . LEU A 1 109 ? 7.588 5.236 -11.933 1.00 98.56 109 LEU A C 1
ATOM 849 O O . LEU A 1 109 ? 8.522 5.237 -11.134 1.00 98.56 109 LEU A O 1
ATOM 853 N N . GLU A 1 110 ? 6.522 6.015 -11.787 1.00 98.69 110 GLU A N 1
ATOM 854 C CA . GLU A 1 110 ? 6.219 6.756 -10.561 1.00 98.69 110 GLU A CA 1
ATOM 855 C C . GLU A 1 110 ? 5.004 6.123 -9.888 1.00 98.69 110 GLU A C 1
ATOM 857 O O . GLU A 1 110 ? 3.956 5.957 -10.512 1.00 98.69 110 GLU A O 1
ATOM 862 N N . PHE A 1 111 ? 5.139 5.805 -8.607 1.00 98.56 111 PHE A N 1
ATOM 863 C CA . PHE A 1 111 ? 4.067 5.314 -7.756 1.00 98.56 111 PHE A CA 1
ATOM 864 C C . PHE A 1 111 ? 3.743 6.365 -6.698 1.00 98.56 111 PHE A C 1
ATOM 866 O O . PHE A 1 111 ? 4.634 6.903 -6.039 1.00 98.56 111 PHE A O 1
ATOM 873 N N . SER A 1 112 ? 2.461 6.682 -6.544 1.00 98.50 112 SER A N 1
ATOM 874 C CA . SER A 1 112 ? 1.980 7.638 -5.551 1.00 98.50 112 SER A CA 1
ATOM 875 C C . SER A 1 112 ? 0.896 7.017 -4.686 1.00 98.50 112 SER A C 1
ATOM 877 O O . SER A 1 112 ? -0.114 6.558 -5.217 1.00 98.50 112 SER A O 1
ATOM 879 N N . SER A 1 113 ? 1.054 7.098 -3.369 1.00 98.50 113 SER A N 1
ATOM 880 C CA . SER A 1 113 ? 0.013 6.748 -2.401 1.00 98.50 113 SER A CA 1
ATOM 881 C C . SER A 1 113 ? -0.562 8.004 -1.772 1.00 98.50 113 SER A C 1
ATOM 883 O O . SER A 1 113 ? 0.167 8.849 -1.250 1.00 98.50 113 SER A O 1
ATOM 885 N N . GLU A 1 114 ? -1.883 8.122 -1.813 1.00 98.50 114 GLU A N 1
ATOM 886 C CA . GLU A 1 114 ? -2.625 9.220 -1.212 1.00 98.50 114 GLU A CA 1
ATOM 887 C C . GLU A 1 114 ? -3.447 8.727 -0.024 1.00 98.50 114 GLU A C 1
ATOM 889 O O . GLU A 1 114 ? -4.110 7.693 -0.102 1.00 98.50 114 GLU A O 1
ATOM 894 N N . PHE A 1 115 ? -3.448 9.512 1.049 1.00 98.62 115 PHE A N 1
ATOM 895 C CA . PHE A 1 115 ? -4.241 9.301 2.252 1.00 98.62 115 PHE A CA 1
ATOM 896 C C . PHE A 1 115 ? -4.963 10.594 2.612 1.00 98.62 115 PHE A C 1
ATOM 898 O O . PHE A 1 115 ? -4.367 11.669 2.580 1.00 98.62 115 PHE A O 1
ATOM 905 N N . VAL A 1 116 ? -6.237 10.491 2.974 1.00 98.44 116 VAL A N 1
ATOM 906 C CA . VAL A 1 116 ? -7.030 11.585 3.542 1.00 98.44 116 VAL A CA 1
ATOM 907 C C . VAL A 1 116 ? -7.788 11.038 4.743 1.00 98.44 116 VAL A C 1
ATOM 909 O O . VAL A 1 116 ? -8.653 10.179 4.568 1.00 98.44 116 VAL A O 1
ATOM 912 N N . LEU A 1 117 ? -7.475 11.522 5.944 1.00 98.38 117 LEU A N 1
ATOM 913 C CA . LEU A 1 117 ? -8.134 11.100 7.179 1.00 98.38 117 LEU A CA 1
ATOM 914 C C . LEU A 1 117 ? -9.098 12.186 7.655 1.00 98.38 117 LEU A C 1
ATOM 916 O O . LEU A 1 117 ? -8.689 13.156 8.290 1.00 98.38 117 LEU A O 1
ATOM 920 N N . ASP A 1 118 ? -10.385 12.010 7.364 1.00 98.00 118 ASP A N 1
ATOM 921 C CA . ASP A 1 118 ? -11.391 13.019 7.683 1.00 98.00 118 ASP A CA 1
ATOM 922 C C . ASP A 1 118 ? -11.460 13.280 9.195 1.00 98.00 118 ASP A C 1
ATOM 924 O O . ASP A 1 118 ? -11.655 12.368 10.003 1.00 98.00 118 ASP A O 1
ATOM 928 N N . LYS A 1 119 ? -11.311 14.549 9.587 1.00 97.19 119 LYS A N 1
ATOM 929 C CA . LYS A 1 119 ? -11.177 14.926 10.997 1.00 97.19 119 LYS A CA 1
ATOM 930 C C . LYS A 1 119 ? -12.411 14.579 11.831 1.00 97.19 119 LYS A C 1
ATOM 932 O O . LYS A 1 119 ? -12.265 14.198 12.990 1.00 97.19 119 LYS A O 1
ATOM 937 N N . THR A 1 120 ? -13.607 14.718 11.263 1.00 96.88 120 THR A N 1
ATOM 938 C CA . THR A 1 120 ? -14.868 14.599 12.007 1.00 96.88 120 THR A CA 1
ATOM 939 C C . THR A 1 120 ? -15.378 13.167 12.026 1.00 96.88 120 THR A C 1
ATOM 941 O O . THR A 1 120 ? -15.724 12.649 13.084 1.00 96.88 120 THR A O 1
ATOM 944 N N . THR A 1 121 ? -15.413 12.527 10.861 1.00 97.19 121 THR A N 1
ATOM 945 C CA . THR A 1 121 ? -15.937 11.168 10.673 1.00 97.19 121 THR A CA 1
ATOM 946 C C . THR A 1 121 ? -14.903 10.089 10.979 1.00 97.19 121 THR A C 1
ATOM 948 O O . THR A 1 121 ? -15.276 8.941 11.185 1.00 97.19 121 THR A O 1
ATOM 951 N N . SER A 1 122 ? -13.613 10.445 11.030 1.00 97.12 122 SER A N 1
ATOM 952 C CA . SER A 1 122 ? -12.489 9.516 11.225 1.00 97.12 122 SER A CA 1
ATOM 953 C C . SER A 1 122 ? -12.353 8.456 10.118 1.00 97.12 122 SER A C 1
ATOM 955 O O . SER A 1 122 ? -11.652 7.456 10.294 1.00 97.12 122 SER A O 1
ATOM 957 N N . VAL A 1 123 ? -12.995 8.685 8.964 1.00 97.25 123 VAL A N 1
ATOM 958 C CA . VAL A 1 123 ? -12.910 7.833 7.773 1.00 97.25 123 VAL A CA 1
ATOM 959 C C . VAL A 1 123 ? -11.591 8.087 7.048 1.00 97.25 123 VAL A C 1
ATOM 961 O O . VAL A 1 123 ? -11.294 9.217 6.647 1.00 97.25 123 VAL A O 1
ATOM 964 N N . LEU A 1 124 ? -10.825 7.017 6.832 1.00 97.75 124 LEU A N 1
ATOM 965 C CA . LEU A 1 124 ? -9.632 7.032 5.993 1.00 97.75 124 LEU A CA 1
ATOM 966 C C . LEU A 1 124 ? -10.013 6.764 4.533 1.00 97.75 124 LEU A C 1
ATOM 968 O O . LEU A 1 124 ? -10.546 5.708 4.202 1.00 97.75 124 LEU A O 1
ATOM 972 N N . LYS A 1 125 ? -9.699 7.709 3.647 1.00 98.12 125 LYS A N 1
ATOM 973 C CA . LYS A 1 125 ? -9.735 7.526 2.192 1.00 98.12 125 LYS A CA 1
ATOM 974 C C . LYS A 1 125 ? -8.314 7.333 1.696 1.00 98.12 125 LYS A C 1
ATOM 976 O O . LYS A 1 125 ? -7.423 8.089 2.080 1.00 98.12 125 LYS A O 1
ATOM 981 N N . THR A 1 126 ? -8.106 6.372 0.809 1.00 98.12 126 THR A N 1
ATOM 982 C CA . THR A 1 126 ? -6.799 6.149 0.197 1.00 98.12 126 THR A CA 1
ATOM 983 C C . THR A 1 126 ? -6.930 5.666 -1.239 1.00 98.12 126 THR A C 1
ATOM 985 O O . THR A 1 126 ? -7.951 5.094 -1.622 1.00 98.12 126 THR A O 1
ATOM 988 N N . ARG A 1 127 ? -5.912 5.953 -2.048 1.00 98.06 127 ARG A N 1
ATOM 989 C CA . ARG A 1 127 ? -5.765 5.450 -3.413 1.00 98.06 127 ARG A CA 1
ATOM 990 C C . ARG A 1 127 ? -4.295 5.423 -3.799 1.00 98.06 127 ARG A C 1
ATOM 992 O O . ARG A 1 127 ? -3.511 6.230 -3.300 1.00 98.06 127 ARG A O 1
ATOM 999 N N . ASN A 1 128 ? -3.980 4.563 -4.758 1.00 98.31 128 ASN A N 1
ATOM 1000 C CA . ASN A 1 128 ? -2.688 4.538 -5.423 1.00 98.31 128 ASN A CA 1
ATOM 1001 C C . ASN A 1 128 ? -2.813 5.041 -6.863 1.00 98.31 128 ASN A C 1
ATOM 1003 O O . ASN A 1 128 ? -3.856 4.888 -7.501 1.00 98.31 128 ASN A O 1
ATOM 1007 N N . ILE A 1 129 ? -1.749 5.665 -7.358 1.00 98.50 129 ILE A N 1
ATOM 1008 C CA . ILE A 1 129 ? -1.625 6.177 -8.722 1.00 98.50 129 ILE A CA 1
ATOM 1009 C C . ILE A 1 129 ? -0.286 5.687 -9.266 1.00 98.50 129 ILE A C 1
ATOM 1011 O O . ILE A 1 129 ? 0.739 5.854 -8.608 1.00 98.50 129 ILE A O 1
ATOM 1015 N N . LEU A 1 130 ? -0.299 5.098 -10.460 1.00 98.56 130 LEU A N 1
ATOM 1016 C CA . LEU A 1 130 ? 0.899 4.656 -11.167 1.00 98.56 130 LEU A CA 1
ATOM 1017 C C . LEU A 1 130 ? 1.026 5.441 -12.474 1.00 98.56 130 LEU A C 1
ATOM 1019 O O . LEU A 1 130 ? 0.097 5.454 -13.283 1.00 98.56 130 LEU A O 1
ATOM 1023 N N . HIS A 1 131 ? 2.170 6.081 -12.690 1.00 98.44 131 HIS A N 1
ATOM 1024 C CA . HIS A 1 131 ? 2.491 6.793 -13.921 1.00 98.44 131 HIS A CA 1
ATOM 1025 C C . HIS A 1 131 ? 3.652 6.115 -14.645 1.00 98.44 131 HIS A C 1
ATOM 1027 O O . HIS A 1 131 ? 4.695 5.833 -14.056 1.00 98.44 131 HIS A O 1
ATOM 1033 N N . ASN A 1 132 ? 3.487 5.903 -15.950 1.00 98.31 132 ASN A N 1
ATOM 1034 C CA . ASN A 1 132 ? 4.568 5.468 -16.822 1.00 98.31 132 ASN A CA 1
ATOM 1035 C C . ASN A 1 132 ? 5.361 6.688 -17.315 1.00 98.31 132 ASN A C 1
ATOM 1037 O O . ASN A 1 132 ? 4.827 7.510 -18.059 1.00 98.31 132 ASN A O 1
ATOM 1041 N N . LEU A 1 133 ? 6.627 6.791 -16.914 1.00 98.31 133 LEU A N 1
ATOM 1042 C CA . LEU A 1 133 ? 7.525 7.898 -17.260 1.00 98.31 133 LEU A CA 1
ATOM 1043 C C . LEU A 1 133 ? 8.353 7.623 -18.524 1.00 98.31 133 LEU A C 1
ATOM 1045 O O . LEU A 1 133 ? 9.003 8.528 -19.048 1.00 98.31 133 LEU A O 1
ATOM 1049 N N . LYS A 1 134 ? 8.358 6.378 -19.013 1.00 95.81 134 LYS A N 1
ATOM 1050 C CA . LYS A 1 134 ? 9.110 5.961 -20.202 1.00 95.81 134 LYS A CA 1
ATOM 1051 C C . LYS A 1 134 ? 8.223 5.832 -21.433 1.00 95.81 134 LYS A C 1
ATOM 1053 O O . LYS A 1 134 ? 7.016 5.606 -21.355 1.00 95.81 134 LYS A O 1
ATOM 1058 N N . ALA A 1 135 ? 8.869 5.927 -22.593 1.00 95.06 135 ALA A N 1
ATOM 1059 C CA . ALA A 1 135 ? 8.237 5.643 -23.871 1.00 95.06 135 ALA A CA 1
ATOM 1060 C C . ALA A 1 135 ? 7.752 4.183 -23.953 1.00 95.06 135 ALA A C 1
ATOM 1062 O O . ALA A 1 135 ? 8.319 3.275 -23.343 1.00 95.06 135 ALA A O 1
ATOM 1063 N N . GLY A 1 136 ? 6.719 3.962 -24.765 1.00 95.50 136 GLY A N 1
ATOM 1064 C CA . GLY A 1 136 ? 6.088 2.655 -24.939 1.00 95.50 136 GLY A CA 1
ATOM 1065 C C . GLY A 1 136 ? 5.042 2.337 -23.868 1.00 95.50 136 GLY A C 1
ATOM 1066 O O . GLY A 1 136 ? 4.828 3.095 -22.924 1.00 95.50 136 GLY A O 1
ATOM 1067 N N . THR A 1 137 ? 4.371 1.200 -24.028 1.00 97.69 137 THR A N 1
ATOM 1068 C CA . THR A 1 137 ? 3.250 0.784 -23.171 1.00 97.69 137 THR A CA 1
ATOM 1069 C C . THR A 1 137 ? 3.744 -0.026 -21.980 1.00 97.69 137 THR A C 1
ATOM 1071 O O . THR A 1 137 ? 4.552 -0.936 -22.152 1.00 97.69 137 THR A O 1
ATOM 1074 N N . TYR A 1 138 ? 3.259 0.302 -20.784 1.00 98.25 138 TYR A N 1
ATOM 1075 C CA . TYR A 1 138 ? 3.367 -0.556 -19.607 1.00 98.25 138 TYR A CA 1
ATOM 1076 C C . TYR A 1 138 ? 1.998 -1.200 -19.383 1.00 98.25 138 TYR A C 1
ATOM 1078 O O . TYR A 1 138 ? 1.006 -0.484 -19.245 1.00 98.25 138 TYR A O 1
ATOM 1086 N N . ASN A 1 139 ? 1.930 -2.528 -19.411 1.00 98.12 139 ASN A N 1
ATOM 1087 C CA . ASN A 1 139 ? 0.699 -3.258 -19.133 1.00 98.12 139 ASN A CA 1
ATOM 1088 C C . ASN A 1 139 ? 0.581 -3.420 -17.622 1.00 98.12 139 ASN A C 1
ATOM 1090 O O . ASN A 1 139 ? 1.477 -3.984 -17.003 1.00 98.12 139 ASN A O 1
ATOM 1094 N N . VAL A 1 140 ? -0.499 -2.899 -17.043 1.00 97.94 140 VAL A N 1
ATOM 1095 C CA . VAL A 1 140 ? -0.792 -3.037 -15.614 1.00 97.94 140 VAL A CA 1
ATOM 1096 C C . VAL A 1 140 ? -1.716 -4.232 -15.435 1.00 97.94 140 VAL A C 1
ATOM 1098 O O . VAL A 1 140 ? -2.805 -4.260 -16.005 1.00 97.94 140 VAL A O 1
ATOM 1101 N N . GLU A 1 141 ? -1.282 -5.193 -14.634 1.00 97.25 141 GLU A N 1
ATOM 1102 C CA . GLU A 1 141 ? -2.055 -6.376 -14.249 1.00 97.25 141 GLU A CA 1
ATOM 1103 C C . GLU A 1 141 ? -2.716 -6.165 -12.883 1.00 97.25 141 GLU A C 1
ATOM 1105 O O . GLU A 1 141 ? -3.855 -6.581 -12.667 1.00 97.25 141 GLU A O 1
ATOM 1110 N N . ARG A 1 142 ? -2.048 -5.427 -11.988 1.00 96.75 142 ARG A N 1
ATOM 1111 C CA . ARG A 1 142 ? -2.562 -5.078 -10.662 1.00 96.75 142 ARG A CA 1
ATOM 1112 C C . ARG A 1 142 ? -2.103 -3.688 -10.236 1.00 96.75 142 ARG A C 1
ATOM 1114 O O . ARG A 1 142 ? -0.932 -3.339 -10.359 1.00 96.75 142 ARG A O 1
ATOM 1121 N N . LEU A 1 143 ? -3.036 -2.921 -9.676 1.00 97.88 143 LEU A N 1
ATOM 1122 C CA . LEU A 1 143 ? -2.761 -1.722 -8.886 1.00 97.88 143 LEU A CA 1
ATOM 1123 C C . LEU A 1 143 ? -3.673 -1.744 -7.657 1.00 97.88 143 LEU A C 1
ATOM 1125 O O . LEU A 1 143 ? -4.847 -1.384 -7.737 1.00 97.88 143 LEU A O 1
ATOM 1129 N N . ALA A 1 144 ? -3.145 -2.220 -6.536 1.00 96.81 144 ALA A N 1
ATOM 1130 C CA . ALA A 1 144 ? -3.891 -2.422 -5.301 1.00 96.81 144 ALA A CA 1
ATOM 1131 C C . ALA A 1 144 ? -3.489 -1.416 -4.221 1.00 96.81 144 ALA A C 1
ATOM 1133 O O . ALA A 1 144 ? -2.382 -0.881 -4.229 1.00 96.81 144 ALA A O 1
ATOM 1134 N N . VAL A 1 145 ? -4.404 -1.166 -3.286 1.00 96.75 145 VAL A N 1
ATOM 1135 C CA . VAL A 1 145 ? -4.120 -0.487 -2.017 1.00 96.75 145 VAL A CA 1
ATOM 1136 C C . VAL A 1 145 ? -3.779 -1.550 -0.980 1.00 96.75 145 VAL A C 1
ATOM 1138 O O . VAL A 1 145 ? -4.531 -2.509 -0.820 1.00 96.75 145 VAL A O 1
ATOM 1141 N N . THR A 1 146 ? -2.687 -1.336 -0.251 1.00 94.06 146 THR A N 1
ATOM 1142 C CA . THR A 1 146 ? -2.212 -2.244 0.796 1.00 94.06 146 THR A CA 1
ATOM 1143 C C . THR A 1 146 ? -2.359 -1.572 2.154 1.00 94.06 146 THR A C 1
ATOM 1145 O O . THR A 1 146 ? -1.844 -0.475 2.374 1.00 94.06 146 THR A O 1
ATOM 1148 N N . LEU A 1 147 ? -3.102 -2.218 3.054 1.00 93.75 147 LEU A N 1
ATOM 1149 C CA . LEU A 1 147 ? -3.330 -1.775 4.428 1.00 93.75 147 LEU A CA 1
ATOM 1150 C C . LEU A 1 147 ? -2.950 -2.915 5.380 1.00 93.75 147 LEU A C 1
ATOM 1152 O O . LEU A 1 147 ? -3.330 -4.057 5.110 1.00 93.75 147 LEU A O 1
ATOM 1156 N N . PRO A 1 148 ? -2.234 -2.637 6.482 1.00 90.25 148 PRO A N 1
ATOM 1157 C CA . PRO A 1 148 ? -1.917 -3.661 7.463 1.00 90.25 148 PRO A CA 1
ATOM 1158 C C . PRO A 1 148 ? -3.188 -4.109 8.185 1.00 90.25 148 PRO A C 1
ATOM 1160 O O . PRO A 1 148 ? -4.049 -3.296 8.531 1.00 90.25 148 PRO A O 1
ATOM 1163 N N . LEU A 1 149 ? -3.282 -5.411 8.435 1.00 88.38 149 LEU A N 1
ATOM 1164 C CA . LEU A 1 149 ? -4.307 -5.987 9.291 1.00 88.38 149 LEU A CA 1
ATOM 1165 C C . LEU A 1 149 ? -3.789 -6.003 10.740 1.00 88.38 149 LEU A C 1
ATOM 1167 O O . LEU A 1 149 ? -2.639 -6.391 10.952 1.00 88.38 149 LEU A O 1
ATOM 1171 N N . PRO A 1 150 ? -4.588 -5.597 11.744 1.00 86.44 150 PRO A N 1
ATOM 1172 C CA . PRO A 1 150 ? -4.173 -5.731 13.133 1.00 86.44 150 PRO A CA 1
ATOM 1173 C C . PRO A 1 150 ? -4.026 -7.207 13.520 1.00 86.44 150 PRO A C 1
ATOM 1175 O O . PRO A 1 150 ? -4.825 -8.044 13.108 1.00 86.44 150 PRO A O 1
ATOM 1178 N N . GLU A 1 151 ? -3.040 -7.514 14.364 1.00 85.19 151 GLU A N 1
ATOM 1179 C CA . GLU A 1 151 ? -2.721 -8.887 14.795 1.00 85.19 151 GLU A CA 1
ATOM 1180 C C . GLU A 1 151 ? -3.895 -9.588 15.501 1.00 85.19 151 GLU A C 1
ATOM 1182 O O . GLU A 1 151 ? -4.046 -10.800 15.412 1.00 85.19 151 GLU A O 1
ATOM 1187 N N . PHE A 1 152 ? -4.765 -8.819 16.159 1.00 88.75 152 PHE A N 1
ATOM 1188 C CA . PHE A 1 152 ? -5.954 -9.317 16.857 1.00 88.75 152 PHE A CA 1
ATOM 1189 C C . PHE A 1 152 ? -7.178 -9.537 15.942 1.00 88.75 152 PHE A C 1
ATOM 1191 O O . PHE A 1 152 ? -8.287 -9.741 16.436 1.00 88.75 152 PHE A O 1
ATOM 1198 N N . ALA A 1 153 ? -7.038 -9.420 14.617 1.00 91.38 153 ALA A N 1
ATOM 1199 C CA . ALA A 1 153 ? -8.140 -9.654 13.687 1.00 91.38 153 ALA A CA 1
ATOM 1200 C C . ALA A 1 153 ? -8.438 -11.157 13.523 1.00 91.38 153 ALA A C 1
ATOM 1202 O O . ALA A 1 153 ? -7.752 -11.857 12.782 1.00 91.38 153 ALA A O 1
ATOM 1203 N N . ASP A 1 154 ? -9.515 -11.628 14.156 1.00 93.31 154 ASP A N 1
ATOM 1204 C CA . ASP A 1 154 ? -9.879 -13.055 14.168 1.00 93.31 154 ASP A CA 1
ATOM 1205 C C . ASP A 1 154 ? -10.909 -13.465 13.107 1.00 93.31 154 ASP A C 1
ATOM 1207 O O . ASP A 1 154 ? -10.959 -14.624 12.689 1.00 93.31 154 ASP A O 1
ATOM 1211 N N . GLU A 1 155 ? -11.761 -12.539 12.668 1.00 95.06 155 GLU A N 1
ATOM 1212 C CA . GLU A 1 155 ? -12.877 -12.823 11.765 1.00 95.06 155 GLU A CA 1
ATOM 1213 C C . GLU A 1 155 ? -12.937 -11.822 10.615 1.00 95.06 155 GLU A C 1
ATOM 1215 O O . GLU A 1 155 ? -12.709 -10.625 10.788 1.00 95.06 155 GLU A O 1
ATOM 1220 N N . VAL A 1 156 ? -13.348 -12.304 9.443 1.00 94.50 156 VAL A N 1
ATOM 1221 C CA . VAL A 1 156 ? -13.723 -11.463 8.305 1.00 94.50 156 VAL A CA 1
ATOM 1222 C C . VAL A 1 156 ? -15.229 -11.553 8.086 1.00 94.50 156 VAL A C 1
ATOM 1224 O O . VAL A 1 156 ? -15.813 -12.640 8.063 1.00 94.50 156 VAL A O 1
ATOM 1227 N N . CYS A 1 157 ? -15.873 -10.395 7.941 1.00 95.38 157 CYS A N 1
ATOM 1228 C CA . CYS A 1 157 ? -17.274 -10.299 7.553 1.00 95.38 157 CYS A CA 1
ATOM 1229 C C . CYS A 1 157 ? -17.360 -9.841 6.102 1.00 95.38 157 CYS A C 1
ATOM 1231 O O . CYS A 1 157 ? -16.818 -8.806 5.724 1.00 95.38 157 CYS A O 1
ATOM 1233 N N . THR A 1 158 ? -18.083 -10.611 5.308 1.00 95.88 158 THR A N 1
ATOM 1234 C CA . THR A 1 158 ? -18.308 -10.396 3.885 1.00 95.88 158 THR A CA 1
ATOM 1235 C C . THR A 1 158 ? -19.794 -10.303 3.593 1.00 95.88 158 THR A C 1
ATOM 1237 O O . THR A 1 158 ? -20.621 -10.712 4.409 1.00 95.88 158 THR A O 1
ATOM 1240 N N . PHE A 1 159 ? -20.144 -9.769 2.427 1.00 96.12 159 PHE A N 1
ATOM 1241 C CA . PHE A 1 159 ? -21.523 -9.743 1.953 1.00 96.12 159 PHE A CA 1
ATOM 1242 C C . PHE A 1 159 ? -21.636 -10.590 0.697 1.00 96.12 159 PHE A C 1
ATOM 1244 O O . PHE A 1 159 ? -20.956 -10.325 -0.290 1.00 96.12 159 PHE A O 1
ATOM 1251 N N . TYR A 1 160 ? -22.496 -11.599 0.729 1.00 94.19 160 TYR A N 1
ATOM 1252 C CA . TYR A 1 160 ? -22.808 -12.438 -0.425 1.00 94.19 160 TYR A CA 1
ATOM 1253 C C . TYR A 1 160 ? -24.300 -12.346 -0.734 1.00 94.19 160 TYR A C 1
ATOM 1255 O O . TYR A 1 160 ? -25.055 -11.635 -0.071 1.00 94.19 160 TYR A O 1
ATOM 1263 N N . GLY A 1 161 ? -24.756 -13.053 -1.755 1.00 94.19 161 GLY A N 1
ATOM 1264 C CA . GLY A 1 161 ? -26.179 -13.141 -2.027 1.00 94.19 161 GLY A CA 1
ATOM 1265 C C . GLY A 1 161 ? -26.470 -13.592 -3.440 1.00 94.19 161 GLY A C 1
ATOM 1266 O O . GLY A 1 161 ? -25.604 -14.079 -4.163 1.00 94.19 161 GLY A O 1
ATOM 1267 N N . ARG A 1 162 ? -27.729 -13.422 -3.819 1.00 96.31 162 ARG A N 1
ATOM 1268 C CA . ARG A 1 162 ? -28.237 -13.635 -5.176 1.00 96.31 162 ARG A CA 1
ATOM 1269 C C . ARG A 1 162 ? -29.352 -12.636 -5.445 1.00 96.31 162 ARG A C 1
ATOM 1271 O O . ARG A 1 162 ? -29.846 -12.025 -4.502 1.00 96.31 162 ARG A O 1
ATOM 1278 N N . TRP A 1 163 ? -29.793 -12.526 -6.696 1.00 96.44 163 TRP A N 1
ATOM 1279 C CA . TRP A 1 163 ? -30.965 -11.711 -7.030 1.00 96.44 163 TRP A CA 1
ATOM 1280 C C . TRP A 1 163 ? -32.141 -12.072 -6.100 1.00 96.44 163 TRP A C 1
ATOM 1282 O O . TRP A 1 163 ? -32.486 -13.250 -5.939 1.00 96.44 163 TRP A O 1
ATOM 1292 N N . VAL A 1 164 ? -32.734 -11.044 -5.486 1.00 97.00 164 VAL A N 1
ATOM 1293 C CA . VAL A 1 164 ? -33.879 -11.066 -4.557 1.00 97.00 164 VAL A CA 1
ATOM 1294 C C . VAL A 1 164 ? -33.476 -11.495 -3.138 1.00 97.00 164 VAL A C 1
ATOM 1296 O O . VAL A 1 164 ? -34.335 -11.689 -2.279 1.00 97.00 164 VAL A O 1
ATOM 1299 N N . ARG A 1 165 ? -32.174 -11.680 -2.881 1.00 96.12 165 ARG A N 1
ATOM 1300 C CA . ARG A 1 165 ? -31.559 -12.005 -1.580 1.00 96.12 165 ARG A CA 1
ATOM 1301 C C . ARG A 1 165 ? -30.118 -11.485 -1.516 1.00 96.12 165 ARG A C 1
ATOM 1303 O O . ARG A 1 165 ? -29.176 -12.255 -1.320 1.00 96.12 165 ARG A O 1
ATOM 1310 N N . GLU A 1 166 ? -29.941 -10.195 -1.755 1.00 97.31 166 GLU A N 1
ATOM 1311 C CA . GLU A 1 166 ? -28.648 -9.515 -1.768 1.00 97.31 166 GLU A CA 1
ATOM 1312 C C . GLU A 1 166 ? -28.113 -9.250 -0.342 1.00 97.31 166 GLU A C 1
ATOM 1314 O O . GLU A 1 166 ? -28.848 -9.344 0.645 1.00 97.31 166 GLU A O 1
ATOM 1319 N N . PHE A 1 167 ? -26.818 -8.925 -0.249 1.00 96.00 167 PHE A N 1
ATOM 1320 C CA . PHE A 1 167 ? -26.126 -8.421 0.950 1.00 96.00 167 PHE A CA 1
ATOM 1321 C C . PHE A 1 167 ? -26.321 -9.235 2.239 1.00 96.00 167 PHE A C 1
ATOM 1323 O O . PHE A 1 167 ? -26.426 -8.684 3.334 1.00 96.00 167 PHE A O 1
ATOM 1330 N N . GLN A 1 168 ? -26.352 -10.558 2.131 1.00 97.19 168 GLN A N 1
ATOM 1331 C CA . GLN A 1 168 ? -26.379 -11.436 3.293 1.00 97.19 168 GLN A CA 1
ATOM 1332 C C . GLN A 1 168 ? -25.010 -11.409 3.987 1.00 97.19 168 GLN A C 1
ATOM 1334 O O . GLN A 1 168 ? -23.996 -11.631 3.316 1.00 97.19 168 GLN A O 1
ATOM 1339 N N . PRO A 1 169 ? -24.948 -11.147 5.305 1.00 97.12 169 PRO A N 1
ATOM 1340 C CA . PRO A 1 169 ? -23.689 -11.166 6.030 1.00 97.12 169 PRO A CA 1
ATOM 1341 C C . PRO A 1 169 ? -23.169 -12.603 6.138 1.00 97.12 169 PRO A C 1
ATOM 1343 O O . PRO A 1 169 ? -23.898 -13.521 6.515 1.00 97.12 169 PRO A O 1
ATOM 1346 N N . ASN A 1 170 ? -21.892 -12.788 5.829 1.00 95.25 170 ASN A N 1
ATOM 1347 C CA . ASN A 1 170 ? -21.154 -14.026 6.035 1.00 95.25 170 ASN A CA 1
ATOM 1348 C C . ASN A 1 170 ? -19.913 -13.724 6.871 1.00 95.25 170 ASN A C 1
ATOM 1350 O O . ASN A 1 170 ? -19.020 -13.002 6.429 1.00 95.25 170 ASN A O 1
ATOM 1354 N N . ARG A 1 171 ? -19.878 -14.268 8.085 1.00 96.25 171 ARG A N 1
ATOM 1355 C CA . ARG A 1 171 ? -18.783 -14.092 9.036 1.00 96.25 171 ARG A CA 1
ATOM 1356 C C . ARG A 1 171 ? -18.052 -15.414 9.190 1.00 96.25 171 ARG A C 1
ATOM 1358 O O . ARG A 1 171 ? -18.684 -16.452 9.369 1.00 96.25 171 ARG A O 1
ATOM 1365 N N . GLN A 1 172 ? -16.732 -15.365 9.107 1.00 94.88 172 GLN A N 1
ATOM 1366 C CA . GLN A 1 172 ? -15.887 -16.548 9.183 1.00 94.88 172 GLN A CA 1
ATOM 1367 C C . GLN A 1 172 ? -14.555 -16.205 9.840 1.00 94.88 172 GLN A C 1
ATOM 1369 O O . GLN A 1 172 ? -14.068 -15.080 9.727 1.00 94.88 172 GLN A O 1
ATOM 1374 N N . ASN A 1 173 ? -13.953 -17.202 10.480 1.00 95.25 173 ASN A N 1
ATOM 1375 C CA . ASN A 1 173 ? -12.627 -17.064 11.065 1.00 95.25 173 ASN A CA 1
ATOM 1376 C C . ASN A 1 173 ? -11.584 -16.827 9.970 1.00 95.25 173 ASN A C 1
ATOM 1378 O O . ASN A 1 173 ? -11.538 -17.572 8.987 1.00 95.25 173 ASN A O 1
ATOM 1382 N N . LEU A 1 174 ? -10.708 -15.850 10.182 1.00 92.56 174 LEU A N 1
ATOM 1383 C CA . LEU A 1 174 ? -9.523 -15.661 9.367 1.00 92.56 174 LEU A CA 1
ATOM 1384 C C . LEU A 1 174 ? -8.484 -16.708 9.791 1.00 92.56 174 LEU A C 1
ATOM 1386 O O . LEU A 1 174 ? -8.091 -16.800 10.953 1.00 92.56 174 LEU A O 1
ATOM 1390 N N . LYS A 1 175 ? -8.104 -17.581 8.862 1.00 89.25 175 LYS A N 1
ATOM 1391 C CA . LYS A 1 175 ? -7.081 -18.610 9.080 1.00 89.25 175 LYS A CA 1
ATOM 1392 C C . LYS A 1 175 ? -5.807 -18.216 8.352 1.00 89.25 175 LYS A C 1
ATOM 1394 O O . LYS A 1 175 ? -5.835 -17.371 7.463 1.00 89.25 175 LYS A O 1
ATOM 1399 N N . HIS A 1 176 ? -4.701 -18.856 8.721 1.00 87.88 176 HIS A N 1
ATOM 1400 C CA . HIS A 1 176 ? -3.450 -18.709 7.988 1.00 87.88 176 HIS A CA 1
ATOM 1401 C C . HIS A 1 176 ? -3.659 -19.016 6.495 1.00 87.88 176 HIS A C 1
ATOM 1403 O O . HIS A 1 176 ? -4.281 -20.025 6.153 1.00 87.88 176 HIS A O 1
ATOM 1409 N N . GLY A 1 177 ? -3.136 -18.145 5.630 1.00 87.31 177 GLY A N 1
ATOM 1410 C CA . GLY A 1 177 ? -3.323 -18.192 4.183 1.00 87.31 177 GLY A CA 1
ATOM 1411 C C . GLY A 1 177 ? -3.942 -16.902 3.642 1.00 87.31 177 GLY A C 1
ATOM 1412 O O . GLY A 1 177 ? -3.911 -15.861 4.292 1.00 87.31 177 GLY A O 1
ATOM 1413 N N . GLY A 1 178 ? -4.495 -16.977 2.433 1.00 87.94 178 GLY A N 1
ATOM 1414 C CA . GLY A 1 178 ? -5.200 -15.867 1.795 1.00 87.94 178 GLY A CA 1
ATOM 1415 C C . GLY A 1 178 ? -6.717 -16.023 1.879 1.00 87.94 178 GLY A C 1
ATOM 1416 O O . GLY A 1 178 ? -7.239 -17.138 1.844 1.00 87.94 178 GLY A O 1
ATOM 1417 N N . PHE A 1 179 ? -7.426 -14.897 1.931 1.00 90.81 179 PHE A N 1
ATOM 1418 C CA . PHE A 1 179 ? -8.874 -14.843 1.755 1.00 90.81 179 PHE A CA 1
ATOM 1419 C C . PHE A 1 179 ? -9.217 -14.012 0.514 1.00 90.81 179 PHE A C 1
ATOM 1421 O O . PHE A 1 179 ? -8.736 -12.892 0.363 1.00 90.81 179 PHE A O 1
ATOM 1428 N N . ILE A 1 180 ? -10.045 -14.569 -0.369 1.00 90.50 180 ILE A N 1
ATOM 1429 C CA . ILE A 1 180 ? -10.531 -13.916 -1.588 1.00 90.50 180 ILE A CA 1
ATOM 1430 C C . ILE A 1 180 ? -12.042 -14.151 -1.656 1.00 90.50 180 ILE A C 1
ATOM 1432 O O . ILE A 1 180 ? -12.495 -15.272 -1.408 1.00 90.50 180 ILE A O 1
ATOM 1436 N N . GLN A 1 181 ? -12.800 -13.098 -1.971 1.00 85.25 181 GLN A N 1
ATOM 1437 C CA . GLN A 1 181 ? -14.253 -13.128 -2.137 1.00 85.25 181 GLN A CA 1
ATOM 1438 C C . GLN A 1 181 ? -14.652 -12.691 -3.544 1.00 85.25 181 GLN A C 1
ATOM 1440 O O . GLN A 1 181 ? -14.056 -11.703 -4.028 1.00 85.25 181 GLN A O 1
#

InterPro domains:
  IPR031704 Glycosyl hydrolase family 36, N-terminal [PF16875] (21-178)
  IPR038417 Alpha-galactosidase, N-terminal domain superfamily [G3DSA:2.70.98.60] (2-181)

Organism: NCBI:txid887324

Radius of gyration: 18.11 Å; chains: 1; bounding box: 54×38×49 Å

Sequence (181 aa):
MNNIIRLSSNQNDLIINASDNPQILYWGEKLAQFEPTNAWLSYSGVTNGGLDIDVPVSLAAENGRGYFELSSVEGHRNGLDSMPVFKLSKIEQQNDRLIIRQIDEVAGLEFSSEFVLDKTTSVLKTRNILHNLKAGTYNVERLAVTLPLPEFADEVCTFYGRWVREFQPNRQNLKHGGFIQ

pLDDT: mean 94.16, std 5.67, range [47.09, 98.69]

Secondary structure (DSSP, 8-state):
---EEEEE-SSEEEEEE-SSS-EEEEEEEPPSS--GGGGGGGPPPPPTTS-SS-----SS--GGGT--S--SEEEEBTTBS-S---EEEEEEEETTEEEEEEEETTTTEEEEEEEEE-TTT-PEEEEEEEEE-SSSPPEEEEE----PPPTT--EEEEEEEETTEEEEEEEEE--SS----